Protein AF-A0A498R1F7-F1 (afdb_monomer_lite)

Secondary structure (DSSP, 8-state):
----------PPP------SSHHHHHHHHHHHHHHHHHTT--EEEEE-HHHHHHHHHHHGGGGGGEEEEE-TTGGG-HHHHTT--

Radius of gyration: 15.52 Å; chains: 1; bounding box: 40×40×27 Å

pLDDT: mean 85.18, std 15.84, range [35.53, 97.5]

Sequence (85 aa):
MTTSTRVKPPGLSHSALFYRSEPEYLDAVVPFVLDGLCNDEPVLVAVPERKRAVLRTALGSACQKVTLADLTDGGRNPGRILTCW

Foldseek 3Di:
DDDDDDDDPPDDDDDDDDDDDLVSVCVPVLVVLVVCVVVVHAAEDEEAPVNVVVNCVSNPPVCVRYHYHHCPPVVVDPVSVVPPD

InterPro domains:
  IPR025847 MEDS domain [PF14417] (14-85)

Structure (mmCIF, N/CA/C/O backbone):
data_AF-A0A498R1F7-F1
#
_entry.id   AF-A0A498R1F7-F1
#
loop_
_atom_site.group_PDB
_atom_site.id
_atom_site.type_symbol
_atom_site.label_atom_id
_atom_site.label_alt_id
_atom_site.label_comp_id
_atom_site.label_asym_id
_atom_site.label_entity_id
_atom_site.label_seq_id
_atom_site.pdbx_PDB_ins_code
_atom_site.Cartn_x
_atom_site.Cartn_y
_atom_site.Cartn_z
_atom_site.occupancy
_atom_site.B_iso_or_equiv
_atom_site.auth_seq_id
_atom_site.auth_comp_id
_atom_site.auth_asym_id
_atom_site.auth_atom_id
_atom_site.pdbx_PDB_model_num
ATOM 1 N N . MET A 1 1 ? -29.816 23.345 -12.147 1.00 35.53 1 MET A N 1
ATOM 2 C CA . MET A 1 1 ? -30.713 22.191 -12.362 1.00 35.53 1 MET A CA 1
ATOM 3 C C . MET A 1 1 ? -30.054 21.010 -11.670 1.00 35.53 1 MET A C 1
ATOM 5 O O . MET A 1 1 ? -28.986 20.599 -12.099 1.00 35.53 1 MET A O 1
ATOM 9 N N . THR A 1 2 ? -30.582 20.591 -10.523 1.00 41.00 2 THR A N 1
ATOM 10 C CA . THR A 1 2 ? -29.913 19.628 -9.635 1.00 41.00 2 THR A CA 1
ATOM 11 C C . THR A 1 2 ? -30.559 18.266 -9.828 1.00 41.00 2 THR A C 1
ATOM 13 O O . THR A 1 2 ? -31.676 18.041 -9.372 1.00 41.00 2 THR A O 1
ATOM 16 N N . THR A 1 3 ? -29.888 17.365 -10.535 1.00 40.50 3 THR A N 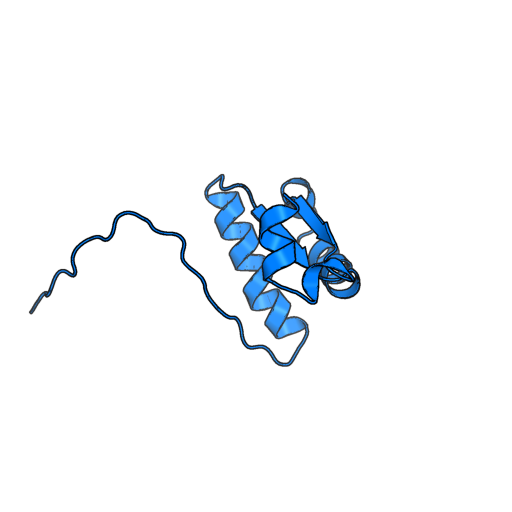1
ATOM 17 C CA . THR A 1 3 ? -30.305 15.964 -10.641 1.00 40.50 3 THR A CA 1
ATOM 18 C C . THR A 1 3 ? -29.581 15.163 -9.570 1.00 40.50 3 THR A C 1
ATOM 20 O O . THR A 1 3 ? -28.387 14.896 -9.678 1.00 40.50 3 THR A O 1
ATOM 23 N N . SER A 1 4 ? -30.311 14.829 -8.505 1.00 53.81 4 SER A N 1
ATOM 24 C CA . SER A 1 4 ? -29.874 13.896 -7.468 1.00 53.81 4 SER A CA 1
ATOM 25 C C . SER A 1 4 ? -29.913 12.475 -8.030 1.00 53.81 4 SER A C 1
ATOM 27 O O . SER A 1 4 ? -30.973 11.972 -8.406 1.00 53.81 4 SER A O 1
ATOM 29 N N . THR A 1 5 ? -28.750 11.835 -8.113 1.00 53.25 5 THR A N 1
ATOM 30 C CA . THR A 1 5 ? -28.639 10.417 -8.455 1.00 53.25 5 THR A CA 1
ATOM 31 C C . THR A 1 5 ? -28.872 9.593 -7.192 1.00 53.25 5 THR A C 1
ATOM 33 O O . THR A 1 5 ? -28.225 9.805 -6.169 1.00 53.25 5 THR A O 1
ATOM 36 N N . ARG A 1 6 ? -29.817 8.654 -7.278 1.00 59.56 6 ARG A N 1
ATOM 37 C CA . ARG A 1 6 ? -30.179 7.657 -6.262 1.00 59.56 6 ARG A CA 1
ATOM 38 C C . ARG A 1 6 ? -28.940 7.098 -5.545 1.00 59.56 6 ARG A C 1
ATOM 40 O O . ARG A 1 6 ? -28.086 6.488 -6.185 1.00 59.56 6 ARG A O 1
ATOM 47 N N . VAL A 1 7 ? -28.885 7.254 -4.221 1.00 57.41 7 VAL A N 1
ATOM 48 C CA . VAL A 1 7 ? -27.876 6.619 -3.361 1.00 57.41 7 VAL A CA 1
ATOM 49 C C . VAL A 1 7 ? -28.020 5.101 -3.496 1.00 57.41 7 VAL A C 1
ATOM 51 O O . VAL A 1 7 ? -28.994 4.502 -3.039 1.00 57.41 7 VAL A O 1
ATOM 54 N N . LYS A 1 8 ? -27.063 4.485 -4.195 1.00 52.69 8 LYS A N 1
ATOM 55 C CA . LYS A 1 8 ? -26.802 3.043 -4.153 1.00 52.69 8 LYS A CA 1
ATOM 56 C C . LYS A 1 8 ? -26.437 2.703 -2.694 1.00 52.69 8 LYS A C 1
ATOM 58 O O . LYS A 1 8 ? -25.710 3.497 -2.096 1.00 52.69 8 LYS A O 1
ATOM 63 N N . PRO A 1 9 ? -26.879 1.575 -2.102 1.00 52.62 9 PRO A N 1
ATOM 64 C CA . PRO A 1 9 ? -26.257 1.110 -0.856 1.00 52.62 9 PRO A CA 1
ATOM 65 C C . PRO A 1 9 ? -24.738 1.061 -1.088 1.00 52.62 9 PRO A C 1
ATOM 67 O O . PRO A 1 9 ? -24.360 0.766 -2.229 1.00 52.62 9 PRO A O 1
ATOM 70 N N . PRO A 1 10 ? -23.870 1.395 -0.114 1.00 60.03 10 PRO A N 1
ATOM 71 C CA . PRO A 1 10 ? -22.437 1.468 -0.371 1.00 60.03 10 PRO A CA 1
ATOM 72 C C . PRO A 1 10 ? -21.956 0.076 -0.787 1.00 60.03 10 PRO A C 1
ATOM 74 O O . PRO A 1 10 ? -21.805 -0.833 0.020 1.00 60.03 10 PRO A O 1
ATOM 77 N N . GLY A 1 11 ? -21.845 -0.120 -2.096 1.00 73.56 11 GLY A N 1
ATOM 78 C CA . GLY A 1 11 ? -21.339 -1.338 -2.693 1.00 73.56 11 GLY A CA 1
ATOM 79 C C . GLY A 1 11 ? -19.830 -1.233 -2.787 1.00 73.56 11 GLY A C 1
ATOM 80 O O . GLY A 1 11 ? -19.280 -0.133 -2.817 1.00 73.56 11 GLY A O 1
ATOM 81 N N . LEU A 1 12 ? -19.165 -2.377 -2.894 1.00 78.19 12 LEU A N 1
ATOM 82 C CA . LEU A 1 12 ? -17.732 -2.409 -3.148 1.00 78.19 12 LEU A CA 1
ATOM 83 C C . LEU A 1 12 ? -17.435 -1.699 -4.478 1.00 78.19 12 LEU A C 1
ATOM 85 O O . LEU A 1 12 ? -18.031 -2.020 -5.513 1.00 78.19 12 LEU A O 1
ATOM 89 N N . SER A 1 13 ? -16.545 -0.709 -4.432 1.00 85.19 13 SER A N 1
ATOM 90 C CA . SER A 1 13 ? -16.024 -0.035 -5.620 1.00 85.19 13 SER A CA 1
ATOM 91 C C . SER A 1 13 ? -14.742 -0.728 -6.061 1.00 85.19 13 SER A C 1
ATOM 93 O O . SER A 1 13 ? -13.869 -1.004 -5.241 1.00 85.19 13 SER A O 1
ATOM 95 N N . HIS A 1 14 ? -14.626 -1.006 -7.356 1.00 84.69 14 HIS A N 1
ATOM 96 C CA . HIS A 1 14 ? -13.402 -1.522 -7.951 1.00 84.69 14 HIS A CA 1
ATOM 97 C C . HIS A 1 14 ? -12.850 -0.482 -8.921 1.00 84.69 14 HIS A C 1
ATOM 99 O O . HIS A 1 14 ? -13.480 -0.180 -9.935 1.00 84.69 14 HIS A O 1
ATOM 105 N N . SER A 1 15 ? -11.670 0.044 -8.605 1.00 90.31 15 SER A N 1
ATOM 106 C CA . SER A 1 15 ? -10.964 1.023 -9.428 1.00 90.31 15 SER A CA 1
ATOM 107 C C . SER A 1 15 ? -9.689 0.407 -9.992 1.00 90.31 15 SER A C 1
ATOM 109 O O . SER A 1 15 ? -8.961 -0.289 -9.285 1.00 90.31 15 SER A O 1
ATOM 111 N N . ALA A 1 16 ? -9.401 0.696 -11.259 1.00 92.88 16 ALA A N 1
ATOM 112 C CA . ALA A 1 16 ? -8.140 0.340 -11.896 1.00 92.88 16 ALA A CA 1
ATOM 113 C C . ALA A 1 16 ? -7.207 1.557 -11.922 1.00 92.88 16 ALA A C 1
ATOM 115 O O . ALA A 1 16 ? -7.619 2.652 -12.304 1.00 92.88 16 ALA A O 1
ATOM 116 N N . LEU A 1 17 ? -5.944 1.350 -11.548 1.00 94.31 17 LEU A N 1
ATOM 117 C CA . LEU A 1 17 ? -4.890 2.359 -11.624 1.00 94.31 17 LEU A CA 1
ATOM 118 C C . LEU A 1 17 ? -3.970 2.052 -12.810 1.00 94.31 17 LEU A C 1
ATOM 120 O O . LEU A 1 17 ? -3.348 0.989 -12.859 1.00 94.31 17 LEU A O 1
ATOM 124 N N . PHE A 1 18 ? -3.838 3.006 -13.729 1.00 95.44 18 PHE A N 1
ATOM 125 C CA . PHE A 1 18 ? -2.835 2.973 -14.790 1.00 95.44 18 PHE A CA 1
ATOM 126 C C . PHE A 1 18 ? -1.654 3.854 -14.389 1.00 95.44 18 PHE A C 1
ATOM 128 O O . PHE A 1 18 ? -1.839 5.013 -14.038 1.00 95.44 18 PHE A O 1
ATOM 135 N N . TYR A 1 19 ? -0.449 3.300 -14.456 1.00 95.75 19 TYR A N 1
ATOM 136 C CA . TYR A 1 19 ? 0.800 3.977 -14.117 1.00 95.75 19 TYR A CA 1
ATOM 137 C C . TYR A 1 19 ? 1.910 3.449 -15.026 1.00 95.75 19 TYR A C 1
ATOM 139 O O . TYR A 1 19 ? 1.820 2.334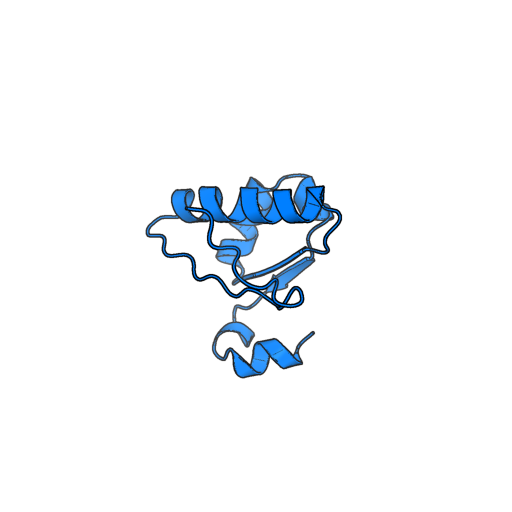 -15.552 1.00 95.75 19 TYR A O 1
ATOM 147 N N . ARG A 1 20 ? 2.957 4.244 -15.225 1.00 96.69 20 ARG A N 1
ATOM 148 C CA . ARG A 1 20 ? 4.112 3.902 -16.069 1.00 96.69 20 ARG A CA 1
ATOM 149 C C . ARG A 1 20 ? 5.421 3.854 -15.299 1.00 96.69 20 ARG A C 1
ATOM 151 O O . ARG A 1 20 ? 6.391 3.290 -15.799 1.00 96.69 20 ARG A O 1
ATOM 158 N N . SER A 1 21 ? 5.447 4.413 -14.095 1.00 96.56 21 SER A N 1
ATOM 159 C CA . SER A 1 21 ? 6.645 4.502 -13.271 1.00 96.56 21 SER A CA 1
ATOM 160 C C . SER A 1 21 ? 6.365 4.124 -11.814 1.00 96.56 21 SER A C 1
ATOM 162 O O . SER A 1 21 ? 5.218 4.069 -11.368 1.00 96.56 21 SER A O 1
ATOM 164 N N . GLU A 1 22 ? 7.425 3.801 -11.074 1.00 96.38 22 GLU A N 1
ATOM 165 C CA . GLU A 1 22 ? 7.323 3.524 -9.639 1.00 96.38 22 GLU A CA 1
ATOM 166 C C . GLU A 1 22 ? 6.876 4.753 -8.825 1.00 96.38 22 GLU A C 1
ATOM 168 O O . GLU A 1 22 ? 5.990 4.578 -7.990 1.00 96.38 22 GLU A O 1
ATOM 173 N N . PRO A 1 23 ? 7.368 5.983 -9.089 1.00 96.75 23 PRO A N 1
ATOM 174 C CA . PRO A 1 23 ? 6.843 7.181 -8.436 1.00 96.75 23 PRO A CA 1
ATOM 175 C C . PRO A 1 23 ? 5.340 7.374 -8.663 1.00 96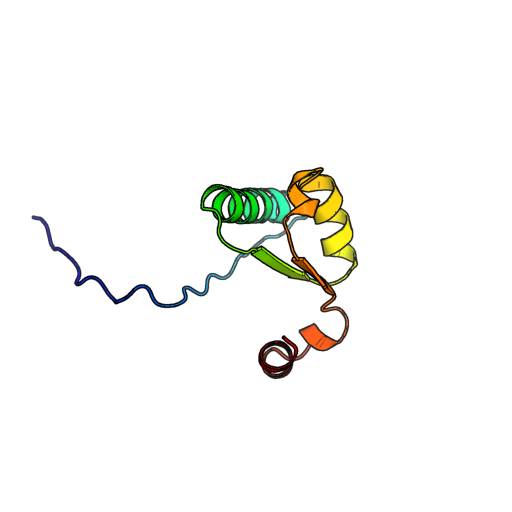.75 23 PRO A C 1
ATOM 177 O O . PRO A 1 23 ? 4.608 7.500 -7.691 1.00 96.75 23 PRO A O 1
ATOM 180 N N . GLU A 1 24 ? 4.848 7.259 -9.906 1.00 97.50 24 GLU A N 1
ATOM 181 C CA . GLU A 1 24 ? 3.403 7.348 -10.200 1.00 97.50 24 GLU A CA 1
ATOM 182 C C . GLU A 1 24 ? 2.580 6.304 -9.432 1.00 97.50 24 GLU A C 1
ATOM 184 O O . GLU A 1 24 ? 1.462 6.569 -8.993 1.00 97.50 24 GLU A O 1
ATOM 189 N N . TYR A 1 25 ? 3.126 5.097 -9.269 1.00 96.31 25 TYR A N 1
ATOM 190 C CA . TYR A 1 25 ? 2.491 4.051 -8.477 1.00 96.31 25 TYR A CA 1
ATOM 191 C C . TYR A 1 25 ? 2.407 4.430 -6.993 1.00 96.31 25 TYR A C 1
ATOM 193 O O . TYR A 1 25 ? 1.366 4.222 -6.373 1.00 96.31 25 TYR A O 1
ATOM 201 N N . LEU A 1 26 ? 3.477 4.983 -6.416 1.00 97.06 26 LEU A N 1
ATOM 202 C CA . LEU A 1 26 ? 3.504 5.381 -5.008 1.00 97.06 26 LEU A CA 1
ATOM 203 C C . LEU A 1 26 ? 2.635 6.607 -4.731 1.00 97.06 26 LEU A C 1
ATOM 205 O O . LEU A 1 26 ? 1.879 6.582 -3.761 1.00 97.06 26 LEU A O 1
ATOM 209 N N . ASP A 1 27 ? 2.680 7.610 -5.607 1.00 97.19 27 ASP A N 1
ATOM 210 C CA . ASP A 1 27 ? 1.884 8.838 -5.503 1.00 97.19 27 ASP A CA 1
ATOM 211 C C . ASP A 1 27 ? 0.379 8.549 -5.494 1.00 97.19 27 ASP A C 1
ATOM 213 O O . ASP A 1 27 ? -0.391 9.281 -4.880 1.00 97.19 27 ASP A O 1
ATOM 217 N N . ALA A 1 28 ? -0.051 7.462 -6.139 1.00 96.44 28 ALA A N 1
ATOM 218 C CA . ALA A 1 28 ? -1.441 7.026 -6.118 1.00 96.44 28 ALA A CA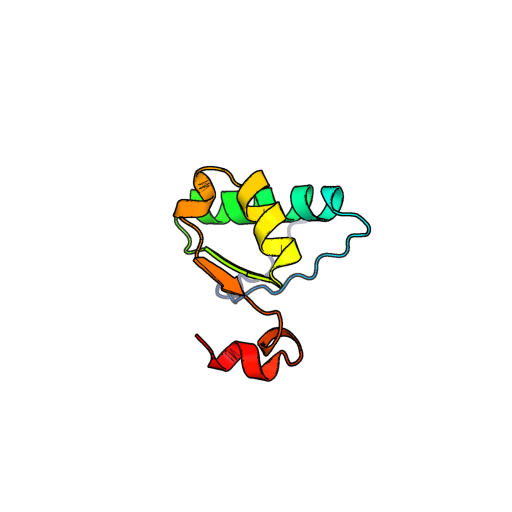 1
ATOM 219 C C . ALA A 1 28 ? -1.763 6.084 -4.944 1.00 96.44 28 ALA A C 1
ATOM 221 O O . ALA A 1 28 ? -2.797 6.230 -4.294 1.00 96.44 28 ALA A O 1
ATOM 222 N N . VAL A 1 29 ? -0.911 5.088 -4.674 1.00 97.00 29 VAL A N 1
ATOM 223 C CA . VAL A 1 29 ? -1.232 4.017 -3.712 1.00 97.00 29 VAL A CA 1
ATOM 224 C C . VAL A 1 29 ? -1.031 4.455 -2.264 1.00 97.00 29 VAL A C 1
ATOM 226 O O . VAL A 1 29 ? -1.818 4.058 -1.406 1.00 97.00 29 VAL A O 1
ATOM 229 N N . VAL A 1 30 ? -0.006 5.258 -1.966 1.00 97.44 30 VAL A N 1
ATOM 230 C CA . VAL A 1 30 ? 0.279 5.679 -0.586 1.00 97.44 30 VAL A CA 1
ATOM 231 C C . VAL A 1 30 ? -0.864 6.525 -0.015 1.00 97.44 30 VAL A C 1
ATOM 233 O O . VAL A 1 30 ? -1.361 6.145 1.045 1.00 97.44 30 VAL A O 1
ATOM 236 N N . PRO A 1 31 ? -1.356 7.585 -0.690 1.00 97.06 31 PRO A N 1
ATOM 237 C CA . PRO A 1 31 ? -2.499 8.345 -0.188 1.00 97.06 31 PRO A CA 1
ATOM 238 C C . PRO A 1 31 ? -3.747 7.481 -0.026 1.00 97.06 31 PRO A C 1
ATOM 240 O O . PRO A 1 31 ? -4.373 7.532 1.020 1.00 97.06 31 PRO A O 1
ATOM 243 N N . PHE A 1 32 ? -4.045 6.602 -0.989 1.00 95.88 32 PHE A N 1
ATOM 244 C CA . PHE A 1 32 ? -5.197 5.700 -0.900 1.00 95.88 32 PHE A CA 1
ATOM 245 C C . PHE A 1 32 ? -5.161 4.809 0.354 1.00 95.88 32 PHE A C 1
ATOM 247 O O . PHE A 1 32 ? -6.168 4.646 1.041 1.00 95.88 32 PHE A O 1
ATOM 254 N N . VAL A 1 33 ? -3.993 4.242 0.674 1.00 96.75 33 VAL A N 1
ATOM 255 C CA . VAL A 1 33 ? -3.801 3.438 1.890 1.00 96.75 33 VAL A CA 1
ATOM 256 C C . VAL A 1 33 ? -3.960 4.299 3.141 1.00 96.75 33 VAL A C 1
ATOM 258 O O . VAL A 1 33 ? -4.629 3.883 4.084 1.00 96.75 33 VAL A O 1
ATOM 261 N N . LEU A 1 34 ? -3.345 5.483 3.166 1.00 97.25 34 LEU A N 1
ATOM 262 C CA . LEU A 1 34 ? -3.407 6.377 4.320 1.00 97.25 34 LEU A CA 1
ATOM 263 C C . LEU A 1 34 ? -4.824 6.899 4.569 1.00 97.25 34 LEU A C 1
ATOM 265 O O . LEU A 1 34 ? -5.232 6.951 5.722 1.00 97.25 34 LEU A O 1
ATOM 269 N N . ASP A 1 35 ? -5.583 7.214 3.522 1.00 96.50 35 ASP A N 1
ATOM 270 C CA . ASP A 1 35 ? -6.977 7.651 3.623 1.00 96.50 35 ASP A CA 1
ATOM 271 C C . ASP A 1 35 ? -7.847 6.563 4.261 1.00 96.50 35 ASP A C 1
ATOM 273 O O . ASP A 1 35 ? -8.599 6.848 5.191 1.00 96.50 35 ASP A O 1
ATOM 277 N N . GLY A 1 36 ? -7.688 5.303 3.836 1.00 94.25 36 GLY A N 1
ATOM 278 C CA . GLY A 1 36 ? -8.366 4.166 4.468 1.00 94.25 36 GLY A CA 1
ATOM 279 C C . GLY A 1 36 ? -8.018 4.044 5.954 1.00 94.25 36 GLY A C 1
ATOM 280 O O . GLY A 1 36 ? -8.906 3.975 6.800 1.00 94.25 36 GLY A O 1
ATOM 281 N N . LEU A 1 37 ? -6.727 4.119 6.296 1.00 96.19 37 LEU A N 1
ATOM 282 C CA . LEU A 1 37 ? -6.283 4.077 7.693 1.00 96.19 37 LEU A CA 1
ATOM 283 C C . LEU A 1 37 ? -6.797 5.263 8.526 1.00 96.19 37 LEU A C 1
ATOM 285 O O . LEU A 1 37 ? -7.093 5.084 9.704 1.00 96.19 37 LEU A O 1
ATOM 289 N N . CYS A 1 38 ? -6.883 6.465 7.950 1.00 96.69 38 CYS A N 1
ATOM 290 C CA . CYS A 1 38 ? -7.427 7.657 8.608 1.00 96.69 38 CYS A CA 1
ATOM 291 C C . CYS A 1 38 ? -8.933 7.543 8.874 1.00 96.69 38 CYS A C 1
ATOM 293 O O . CYS A 1 38 ? -9.427 8.157 9.816 1.00 96.69 38 CYS A O 1
ATOM 295 N N . ASN A 1 39 ? -9.642 6.750 8.071 1.00 95.00 39 ASN A N 1
ATOM 296 C CA . ASN A 1 39 ? -11.057 6.433 8.255 1.00 95.00 39 ASN A CA 1
ATOM 297 C C . ASN A 1 39 ? -11.283 5.201 9.155 1.00 95.00 39 ASN A C 1
ATOM 299 O O . ASN A 1 39 ? -12.402 4.694 9.217 1.00 95.00 39 ASN A O 1
ATOM 303 N N . ASP A 1 40 ? -10.235 4.706 9.827 1.00 94.56 40 ASP A N 1
ATOM 304 C CA . ASP A 1 40 ? -10.243 3.471 10.624 1.00 94.56 40 ASP A CA 1
ATOM 305 C C . ASP A 1 40 ? -10.692 2.225 9.828 1.00 94.56 40 ASP A C 1
ATOM 307 O O . ASP A 1 40 ? -11.177 1.237 10.387 1.00 94.56 40 ASP A O 1
ATOM 311 N N . GLU A 1 41 ? -10.503 2.237 8.504 1.00 93.69 41 GLU A N 1
ATOM 312 C CA . GLU A 1 41 ? -10.797 1.096 7.643 1.00 93.69 41 GLU A CA 1
ATOM 313 C C . GLU A 1 41 ? -9.629 0.092 7.651 1.00 93.69 41 GLU A C 1
ATOM 315 O O . GLU A 1 41 ? -8.457 0.480 7.564 1.00 93.69 41 GLU A O 1
ATOM 320 N N . PRO A 1 42 ? -9.902 -1.224 7.721 1.00 94.00 42 PRO A N 1
ATOM 321 C CA . PRO A 1 42 ? -8.859 -2.231 7.593 1.00 94.00 42 PRO A CA 1
ATOM 322 C C . PRO A 1 42 ? -8.294 -2.244 6.167 1.00 94.00 42 PRO A C 1
ATOM 324 O O . PRO A 1 42 ? -9.027 -2.442 5.198 1.00 94.00 42 PRO A O 1
ATOM 327 N N . VAL A 1 43 ? -6.971 -2.101 6.037 1.00 95.94 43 VAL A N 1
ATOM 328 C CA . VAL A 1 43 ? -6.295 -2.070 4.731 1.00 95.94 43 VAL A CA 1
ATOM 329 C C . VAL A 1 43 ? -5.476 -3.340 4.494 1.00 95.94 43 VAL A C 1
ATOM 331 O O . VAL A 1 43 ? -4.530 -3.645 5.226 1.00 95.94 43 VAL A O 1
ATOM 334 N N . LEU A 1 44 ? -5.813 -4.055 3.417 1.00 93.38 44 LEU A N 1
ATOM 335 C CA . LEU A 1 44 ? -5.036 -5.161 2.854 1.00 93.38 44 LEU A CA 1
ATOM 336 C C . LEU A 1 44 ? -4.377 -4.705 1.550 1.00 93.38 44 LEU A C 1
ATOM 338 O O . LEU A 1 44 ? -5.064 -4.320 0.606 1.00 93.38 44 LEU A O 1
ATOM 342 N N . VAL A 1 45 ? -3.052 -4.821 1.465 1.00 94.19 45 VAL A N 1
ATOM 343 C CA . VAL A 1 45 ? -2.317 -4.639 0.209 1.00 94.19 45 VAL A CA 1
ATOM 344 C C . VAL A 1 45 ? -1.694 -5.963 -0.199 1.00 94.19 45 VAL A C 1
ATOM 346 O O . VAL A 1 45 ? -0.755 -6.460 0.425 1.00 94.19 45 VAL A O 1
ATOM 349 N N . ALA A 1 46 ? -2.229 -6.527 -1.275 1.00 91.69 46 ALA A N 1
ATOM 350 C CA . ALA A 1 46 ? -1.801 -7.796 -1.831 1.00 91.69 46 ALA A CA 1
ATOM 351 C C . ALA A 1 46 ? -1.052 -7.532 -3.146 1.00 91.69 46 ALA A C 1
ATOM 353 O O . ALA A 1 46 ? -1.658 -7.195 -4.162 1.00 91.69 46 ALA A O 1
ATOM 354 N N . VAL A 1 47 ? 0.279 -7.613 -3.122 1.00 91.88 47 VAL A N 1
ATOM 355 C CA . VAL A 1 47 ? 1.144 -7.292 -4.273 1.00 91.88 47 VAL A CA 1
ATOM 356 C C . VAL A 1 47 ? 2.364 -8.217 -4.307 1.00 91.88 47 VAL A C 1
ATOM 358 O O . VAL A 1 47 ? 2.745 -8.751 -3.269 1.00 91.88 47 VAL A O 1
ATOM 361 N N . PRO A 1 48 ? 3.014 -8.412 -5.469 1.00 91.50 48 PRO A N 1
ATOM 362 C CA . PRO A 1 48 ? 4.265 -9.166 -5.534 1.00 91.50 48 PRO A CA 1
ATOM 363 C C . PRO A 1 48 ? 5.368 -8.534 -4.679 1.00 91.50 48 PRO A C 1
ATOM 365 O O . PRO A 1 48 ? 5.423 -7.306 -4.545 1.00 91.50 48 PRO A O 1
ATOM 368 N N . GLU A 1 49 ? 6.308 -9.354 -4.206 1.00 90.50 49 GLU A N 1
ATOM 369 C CA . GLU A 1 49 ? 7.315 -8.958 -3.210 1.00 90.50 49 GLU A CA 1
ATOM 370 C C . GLU A 1 49 ? 8.074 -7.668 -3.550 1.00 90.50 49 GLU A C 1
ATOM 372 O O . GLU A 1 49 ? 8.211 -6.780 -2.707 1.00 90.50 49 GLU A O 1
ATOM 377 N N . ARG A 1 50 ? 8.479 -7.496 -4.816 1.00 91.12 50 ARG A N 1
ATOM 378 C CA . ARG A 1 50 ? 9.187 -6.283 -5.267 1.00 91.12 50 ARG A CA 1
ATOM 379 C C . ARG A 1 50 ? 8.419 -4.992 -4.958 1.00 91.12 50 ARG A C 1
ATOM 381 O O . ARG A 1 50 ? 9.016 -4.011 -4.544 1.00 91.12 50 ARG A O 1
ATOM 388 N N . LYS A 1 51 ? 7.091 -4.991 -5.126 1.00 92.06 51 LYS A N 1
ATOM 389 C CA . LYS A 1 51 ? 6.236 -3.821 -4.862 1.00 92.06 51 LYS A CA 1
ATOM 390 C C . LYS A 1 51 ? 5.980 -3.647 -3.372 1.00 92.06 51 LYS A C 1
ATOM 392 O O . LYS A 1 51 ? 5.798 -2.525 -2.909 1.00 92.06 51 LYS A O 1
ATOM 397 N N . ARG A 1 52 ? 5.977 -4.753 -2.628 1.00 93.38 52 ARG A N 1
ATOM 398 C CA . ARG A 1 52 ? 5.796 -4.767 -1.179 1.00 93.38 52 ARG A CA 1
ATOM 399 C C . ARG A 1 52 ? 6.964 -4.072 -0.484 1.00 93.38 52 ARG A C 1
ATOM 401 O O . ARG A 1 52 ? 6.726 -3.220 0.362 1.00 93.38 52 ARG A O 1
ATOM 408 N N . ALA A 1 53 ? 8.201 -4.360 -0.892 1.00 92.69 53 ALA A N 1
ATOM 409 C CA . ALA A 1 53 ? 9.394 -3.699 -0.358 1.00 92.69 53 ALA A CA 1
ATOM 410 C C . ALA A 1 53 ? 9.355 -2.173 -0.557 1.00 92.69 53 ALA A C 1
ATOM 412 O O . ALA A 1 53 ? 9.560 -1.421 0.394 1.00 92.69 53 ALA A O 1
ATOM 413 N N . VAL A 1 54 ? 9.012 -1.719 -1.766 1.00 95.19 54 VAL A N 1
ATOM 414 C CA . VAL A 1 54 ? 8.899 -0.287 -2.088 1.00 95.19 54 VAL A CA 1
ATOM 415 C C . VAL A 1 54 ? 7.799 0.382 -1.252 1.00 95.19 54 VAL A C 1
ATOM 417 O O . VAL A 1 54 ? 8.032 1.424 -0.643 1.00 95.19 54 VAL A O 1
ATOM 420 N N . LEU A 1 55 ? 6.619 -0.241 -1.147 1.00 95.44 55 LEU A N 1
ATOM 421 C CA . LEU A 1 55 ? 5.514 0.291 -0.343 1.00 95.44 55 LEU A CA 1
ATOM 422 C C . LEU A 1 55 ? 5.827 0.346 1.152 1.00 95.44 55 LEU A C 1
ATOM 424 O O . LEU A 1 55 ? 5.445 1.309 1.806 1.00 95.44 55 LEU A O 1
ATOM 428 N N . ARG A 1 56 ? 6.530 -0.652 1.702 1.00 94.69 56 ARG A N 1
ATOM 429 C CA . ARG A 1 56 ? 6.958 -0.638 3.111 1.00 94.69 56 ARG A CA 1
ATOM 430 C C . ARG A 1 56 ? 7.825 0.576 3.414 1.00 94.69 56 ARG A C 1
ATOM 432 O O . ARG A 1 56 ? 7.619 1.229 4.432 1.00 94.69 56 ARG A O 1
ATOM 439 N N . THR A 1 57 ? 8.765 0.881 2.524 1.00 95.75 57 THR A N 1
ATOM 440 C CA . THR A 1 57 ? 9.624 2.061 2.653 1.00 95.75 57 THR A CA 1
ATOM 441 C C . THR A 1 57 ? 8.806 3.347 2.563 1.00 95.75 57 THR A C 1
ATOM 443 O O . THR A 1 57 ? 8.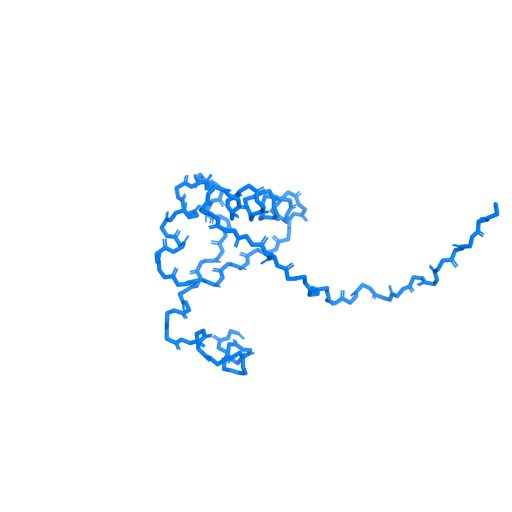967 4.222 3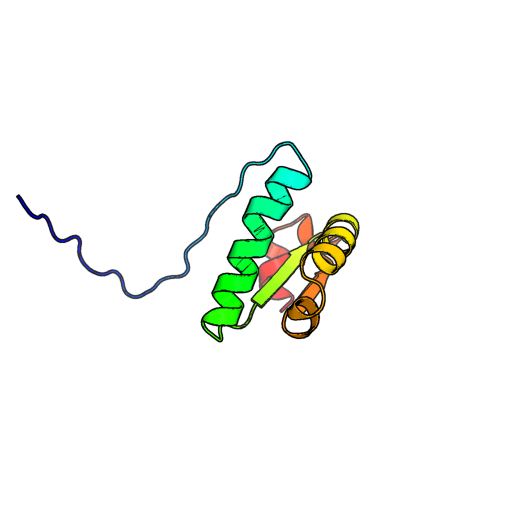.407 1.00 95.75 57 THR A O 1
ATOM 446 N N . ALA A 1 58 ? 7.892 3.445 1.594 1.00 96.50 58 ALA A N 1
ATOM 447 C CA . ALA A 1 58 ? 7.091 4.649 1.379 1.00 96.50 58 ALA A CA 1
ATOM 448 C C . ALA A 1 58 ? 6.060 4.914 2.496 1.00 96.50 58 ALA A C 1
ATOM 450 O O . ALA A 1 58 ? 5.837 6.061 2.866 1.00 96.50 58 ALA A O 1
ATOM 451 N N . LEU A 1 59 ? 5.450 3.865 3.061 1.00 96.06 59 LEU A N 1
ATOM 452 C CA . LEU A 1 59 ? 4.457 3.975 4.139 1.00 96.06 59 LEU A CA 1
ATOM 453 C C . LEU A 1 59 ? 5.085 4.194 5.524 1.00 96.06 59 LEU A C 1
ATOM 455 O O . LEU A 1 59 ? 4.397 4.624 6.451 1.00 96.06 59 LEU A O 1
ATOM 459 N N . GLY A 1 60 ? 6.367 3.865 5.703 1.00 96.00 60 GLY A N 1
ATOM 460 C CA . GLY A 1 60 ? 7.062 4.016 6.979 1.00 96.00 60 GLY A CA 1
ATOM 461 C C . GLY A 1 60 ? 6.333 3.324 8.138 1.00 96.00 60 GLY A C 1
ATOM 462 O O . GLY A 1 60 ? 5.986 2.143 8.068 1.00 96.00 60 GLY A O 1
ATOM 463 N N . SER A 1 61 ? 6.082 4.057 9.226 1.00 95.44 61 SER A N 1
ATOM 464 C CA . SER A 1 61 ? 5.410 3.525 10.420 1.00 95.44 61 SER A CA 1
ATOM 465 C C . SER A 1 61 ? 3.952 3.120 10.177 1.00 95.44 61 SER A C 1
ATOM 467 O O . SER A 1 61 ? 3.479 2.184 10.825 1.00 95.44 61 SER A O 1
ATOM 469 N N . ALA A 1 62 ? 3.255 3.745 9.218 1.00 95.00 62 ALA A N 1
ATOM 470 C CA . ALA A 1 62 ? 1.868 3.410 8.886 1.00 95.00 62 ALA A CA 1
ATOM 471 C C . ALA A 1 62 ? 1.724 1.965 8.390 1.00 95.00 62 ALA A C 1
ATOM 473 O O . ALA A 1 62 ? 0.689 1.335 8.597 1.00 95.00 62 ALA A O 1
ATOM 474 N N . CYS A 1 63 ? 2.797 1.398 7.829 1.00 95.06 63 CYS A N 1
ATOM 475 C CA . CYS A 1 63 ? 2.845 0.010 7.387 1.00 95.06 63 CYS A CA 1
ATOM 476 C C . CYS A 1 63 ? 2.494 -1.000 8.498 1.00 95.06 63 CYS A C 1
ATOM 478 O O . CYS A 1 63 ? 2.034 -2.094 8.191 1.00 95.06 63 CYS A O 1
ATOM 480 N N . GLN A 1 64 ? 2.680 -0.657 9.778 1.00 94.44 64 GLN A N 1
ATOM 481 C CA . GLN A 1 64 ? 2.334 -1.538 10.905 1.00 94.44 64 GLN A CA 1
ATOM 482 C C . GLN A 1 64 ? 0.823 -1.771 11.047 1.00 94.44 64 GLN A C 1
ATOM 484 O O . GLN A 1 64 ? 0.412 -2.752 11.657 1.00 94.44 64 GLN A O 1
ATOM 489 N N . LYS A 1 65 ? 0.002 -0.878 10.483 1.00 95.50 65 LYS A N 1
ATOM 490 C CA . LYS A 1 65 ? -1.463 -0.975 10.480 1.00 95.50 65 LYS A CA 1
ATOM 491 C C . LYS A 1 65 ? -2.018 -1.613 9.200 1.00 95.50 65 LYS A C 1
ATOM 493 O O . LYS A 1 65 ? -3.226 -1.768 9.072 1.00 95.50 65 LYS A O 1
ATOM 498 N N . VAL A 1 66 ? -1.150 -1.966 8.249 1.00 96.44 66 VAL A N 1
ATOM 499 C CA . VAL A 1 66 ? -1.529 -2.518 6.944 1.00 96.44 66 VAL A CA 1
ATOM 500 C C . VAL A 1 66 ? -1.209 -4.006 6.911 1.00 96.44 66 VAL A C 1
ATOM 502 O O . VAL A 1 66 ? -0.084 -4.417 7.198 1.00 96.44 66 VAL A O 1
ATOM 505 N N . THR A 1 67 ? -2.173 -4.823 6.491 1.00 94.81 67 THR A N 1
ATOM 506 C CA . THR A 1 67 ? -1.901 -6.235 6.203 1.00 94.81 67 THR A CA 1
ATOM 507 C C . THR A 1 67 ? -1.265 -6.338 4.824 1.00 94.81 67 THR A C 1
ATOM 509 O O . THR A 1 67 ? -1.843 -5.909 3.828 1.00 94.81 67 THR A O 1
ATOM 512 N N . LEU A 1 68 ? -0.057 -6.893 4.757 1.00 92.00 68 LEU A N 1
ATOM 513 C CA . LEU A 1 68 ? 0.690 -7.043 3.513 1.00 92.00 68 LEU A CA 1
ATOM 514 C C . LEU A 1 68 ? 0.740 -8.508 3.082 1.00 92.00 68 LEU A C 1
ATOM 516 O O . LEU A 1 68 ? 1.401 -9.330 3.716 1.00 92.00 68 LEU A O 1
ATOM 520 N N . ALA A 1 69 ? 0.105 -8.812 1.955 1.00 90.00 69 ALA A N 1
ATOM 521 C CA . ALA A 1 69 ? 0.068 -10.145 1.368 1.00 90.00 69 ALA A CA 1
ATOM 522 C C . ALA A 1 69 ? 0.971 -10.234 0.132 1.00 90.00 69 ALA A C 1
ATOM 524 O O . ALA A 1 69 ? 1.017 -9.309 -0.681 1.00 90.00 69 ALA A O 1
ATOM 525 N N . ASP A 1 70 ? 1.682 -11.355 -0.017 1.00 89.19 70 ASP A N 1
ATOM 526 C CA . ASP A 1 70 ? 2.448 -11.638 -1.232 1.00 89.19 70 ASP A CA 1
ATOM 527 C C . ASP A 1 70 ? 1.561 -12.340 -2.266 1.00 89.19 70 ASP A C 1
ATOM 529 O O . ASP A 1 70 ? 0.960 -13.381 -2.001 1.00 89.19 70 ASP A O 1
ATOM 533 N N . LEU A 1 71 ? 1.489 -11.760 -3.462 1.00 87.12 71 LEU A N 1
ATOM 534 C CA . LEU A 1 71 ? 0.761 -12.313 -4.602 1.00 87.12 71 LEU A CA 1
ATOM 535 C C . LEU A 1 71 ? 1.675 -12.774 -5.741 1.00 87.12 71 LEU A C 1
ATOM 537 O O . LEU A 1 71 ? 1.211 -12.913 -6.871 1.00 87.12 71 LEU A O 1
ATOM 541 N N . THR A 1 72 ? 2.955 -13.036 -5.474 1.00 85.81 72 THR A N 1
ATOM 542 C CA . THR A 1 72 ? 3.903 -13.510 -6.495 1.00 85.81 72 THR A CA 1
ATOM 543 C C . THR A 1 72 ? 3.390 -14.764 -7.223 1.00 85.81 72 THR A C 1
ATOM 545 O O . THR A 1 72 ? 3.374 -14.784 -8.457 1.00 85.81 72 THR A O 1
ATOM 548 N N . ASP A 1 73 ? 2.859 -15.749 -6.490 1.00 77.25 73 ASP A N 1
ATOM 549 C CA . ASP A 1 73 ? 2.300 -16.978 -7.078 1.00 77.25 73 ASP A CA 1
ATOM 550 C C . ASP A 1 73 ? 0.771 -16.943 -7.222 1.00 77.25 73 ASP A C 1
ATOM 552 O O . ASP A 1 73 ? 0.222 -17.305 -8.268 1.00 77.25 73 ASP A O 1
ATOM 556 N N . GLY A 1 74 ? 0.065 -16.483 -6.183 1.00 73.00 74 GLY A N 1
ATOM 557 C CA . GLY A 1 74 ? -1.402 -16.441 -6.146 1.00 73.00 74 GLY A CA 1
ATOM 558 C C . GLY A 1 74 ? -2.023 -15.378 -7.058 1.00 73.00 74 GLY A C 1
ATOM 559 O O . GLY A 1 74 ? -3.149 -15.547 -7.520 1.00 73.00 74 GLY A O 1
ATOM 560 N N . GLY A 1 75 ? -1.278 -14.316 -7.384 1.00 77.69 75 GLY A N 1
ATOM 561 C CA . GLY A 1 75 ? -1.758 -13.173 -8.166 1.00 77.69 75 GLY A CA 1
ATOM 562 C C . GLY A 1 75 ? -1.975 -13.449 -9.652 1.00 77.69 75 GLY A C 1
ATOM 563 O O . GLY A 1 75 ? -2.600 -12.652 -10.345 1.00 77.69 75 GLY A O 1
ATOM 564 N N . ARG A 1 76 ? -1.471 -14.579 -10.162 1.00 79.19 76 ARG A N 1
ATOM 565 C CA . ARG A 1 76 ? -1.543 -14.932 -11.591 1.00 79.19 76 ARG A CA 1
ATOM 566 C C . ARG A 1 76 ? -2.952 -15.330 -12.039 1.00 79.19 76 ARG A C 1
ATOM 568 O O . ARG A 1 76 ? -3.216 -15.358 -13.235 1.00 79.19 76 ARG A O 1
ATOM 575 N N . ASN A 1 77 ? -3.844 -15.640 -11.097 1.00 80.06 77 ASN A N 1
ATOM 576 C CA . ASN A 1 77 ? -5.241 -15.959 -11.367 1.00 80.06 77 ASN A CA 1
ATOM 577 C C . ASN A 1 77 ? -6.146 -15.216 -10.365 1.00 80.06 77 ASN A C 1
ATOM 579 O O . ASN A 1 77 ? -6.206 -15.625 -9.203 1.00 80.06 77 ASN A O 1
ATOM 583 N N . PRO A 1 78 ? -6.890 -14.182 -10.800 1.00 71.25 78 PRO A N 1
ATOM 584 C CA . PRO A 1 78 ? -7.769 -13.403 -9.928 1.00 71.25 78 PRO A CA 1
ATOM 585 C C . PRO A 1 78 ? -8.801 -14.250 -9.176 1.00 71.25 78 PRO A C 1
ATOM 587 O O . PRO A 1 78 ? -9.089 -13.979 -8.014 1.00 71.25 78 PRO A O 1
ATOM 590 N N . GLY A 1 79 ? -9.305 -15.321 -9.799 1.00 76.62 79 GLY A N 1
ATOM 591 C CA . GLY A 1 79 ? -10.269 -16.227 -9.177 1.00 76.62 79 GLY A CA 1
ATOM 592 C C . GLY A 1 79 ? -9.707 -16.997 -7.980 1.00 76.62 79 GLY A C 1
ATOM 593 O O . GLY A 1 79 ? -10.470 -17.376 -7.101 1.00 76.62 79 GLY A O 1
ATOM 594 N N . ARG A 1 80 ? -8.381 -17.187 -7.901 1.00 76.69 80 ARG A N 1
ATOM 595 C CA . ARG A 1 80 ? -7.726 -17.834 -6.749 1.00 76.69 80 ARG A CA 1
ATOM 596 C C . ARG A 1 80 ? -7.484 -16.873 -5.589 1.00 76.69 80 ARG A C 1
ATOM 598 O O . ARG A 1 80 ? -7.434 -17.315 -4.451 1.00 76.69 80 ARG A O 1
ATOM 605 N N . ILE A 1 81 ? -7.353 -15.576 -5.861 1.00 73.94 81 ILE A N 1
ATOM 606 C CA . ILE A 1 81 ? -7.111 -14.560 -4.826 1.00 73.94 81 ILE A CA 1
ATOM 607 C C . ILE A 1 81 ? -8.332 -14.437 -3.904 1.00 73.94 81 ILE A C 1
ATOM 609 O O . ILE A 1 81 ? -8.172 -14.292 -2.697 1.00 73.94 81 ILE A O 1
ATOM 613 N N . LEU A 1 82 ? -9.541 -14.560 -4.463 1.00 69.31 82 LEU A N 1
ATOM 614 C CA . LEU A 1 82 ? -10.812 -14.384 -3.748 1.00 69.31 82 LEU A CA 1
ATOM 615 C C . LEU A 1 82 ? -11.110 -15.466 -2.699 1.00 69.31 82 LEU A C 1
ATOM 617 O O . LEU A 1 82 ? -11.988 -15.271 -1.869 1.00 69.31 82 LEU A O 1
ATOM 621 N N . THR A 1 83 ? -10.416 -16.603 -2.748 1.00 62.62 83 THR A N 1
ATOM 622 C CA . THR A 1 83 ? -10.628 -17.743 -1.839 1.00 62.62 83 THR A CA 1
ATOM 623 C C . THR A 1 83 ? -9.511 -17.927 -0.812 1.00 62.62 83 THR A C 1
ATOM 625 O O . THR A 1 83 ? -9.584 -18.839 0.003 1.00 62.62 83 THR A O 1
ATOM 628 N N . CYS A 1 84 ? -8.438 -17.136 -0.890 1.00 57.41 84 CYS A N 1
ATOM 629 C CA . CYS A 1 84 ? -7.229 -17.336 -0.084 1.00 57.41 84 CYS A CA 1
ATOM 630 C C . CYS A 1 84 ? -7.196 -16.526 1.222 1.00 57.41 84 CYS A C 1
ATOM 632 O O . CYS A 1 84 ? -6.172 -16.560 1.905 1.00 57.41 84 CYS A O 1
ATOM 634 N N . TRP A 1 85 ? -8.278 -15.818 1.552 1.00 57.03 85 TRP A N 1
ATOM 635 C CA . TRP A 1 85 ? -8.386 -14.913 2.696 1.00 57.03 85 TRP A CA 1
ATOM 636 C C . TRP A 1 85 ? -9.794 -14.959 3.280 1.00 57.03 85 TRP A C 1
ATOM 638 O O . TRP A 1 85 ? -10.743 -15.095 2.474 1.00 57.03 85 TRP A O 1
#

Organism: NCBI:txid2341080